Protein AF-A0AAQ4FCT5-F1 (afdb_monomer_lite)

Radius of gyration: 25.61 Å; chains: 1; bounding box: 59×47×57 Å

InterPro domains:
  IPR015421 Pyridoxal phosphate-dependent transferase, major domain [G3DSA:3.40.640.10] (103-182)
  IPR015422 Pyridoxal phosphate-dependent transferase, small domain [G3DSA:3.90.1150.10] (68-102)
  IPR015424 Pyridoxal phosphate-dependent transferase [SSF53383] (59-170)
  IPR050477 Group II Amino Acid Decarboxylases [PTHR42735] (32-181)

Foldseek 3Di:
DDDPPPDDDDPDPVVNVVVVVVCPPPVNVVVVVVVVVVVVVVVVCVVCVLCVPPDDDPDDDPDDDDPVRVVVVVVVVCVSDVDPVQVVPDDPPDDDHPDPVVVVVVVVVCVVCVPPDVVPCVVPVVVVVVQQVVQVVVCVVVPVPDPDGDGDDPDDVVVVVVVVVVVVVCCCPVVVDPDDDD

Structure (mmCIF, N/CA/C/O backbone):
data_AF-A0AAQ4FCT5-F1
#
_entry.id   AF-A0AAQ4FCT5-F1
#
loop_
_atom_site.group_PDB
_atom_site.id
_atom_site.type_symbol
_atom_site.label_atom_id
_atom_site.label_alt_id
_atom_site.label_comp_id
_atom_site.label_asym_id
_atom_site.label_entity_id
_atom_site.label_seq_id
_atom_site.pdbx_PDB_ins_code
_atom_site.Cartn_x
_atom_site.Cartn_y
_atom_site.Cartn_z
_atom_site.occupancy
_atom_site.B_iso_or_equiv
_atom_site.auth_seq_id
_atom_site.auth_comp_id
_atom_site.auth_asym_id
_atom_site.auth_atom_id
_atom_site.pdbx_PDB_model_num
ATOM 1 N N . MET A 1 1 ? -33.346 -29.893 12.490 1.00 34.34 1 MET A N 1
ATOM 2 C CA . MET A 1 1 ? -33.607 -28.613 13.185 1.00 34.34 1 MET A CA 1
ATOM 3 C C . MET A 1 1 ? -32.829 -27.511 12.478 1.00 34.34 1 MET A C 1
ATOM 5 O O . MET A 1 1 ? -31.690 -27.256 12.829 1.00 34.34 1 MET A O 1
ATOM 9 N N . GLY A 1 2 ? -33.404 -26.910 11.439 1.00 33.41 2 GLY A N 1
ATOM 10 C CA . GLY A 1 2 ? -32.837 -25.742 10.765 1.00 33.41 2 GLY A CA 1
ATOM 11 C C . GLY A 1 2 ? -33.925 -24.684 10.708 1.00 33.41 2 GLY A C 1
ATOM 12 O O . GLY A 1 2 ? -34.908 -24.865 9.995 1.00 33.41 2 GLY A O 1
ATOM 13 N N . ARG A 1 3 ? -33.821 -23.641 11.534 1.00 29.06 3 ARG A N 1
ATOM 14 C CA . ARG A 1 3 ? -34.735 -22.499 11.461 1.00 29.06 3 ARG A CA 1
ATOM 15 C C . ARG A 1 3 ? -34.271 -21.620 10.309 1.00 29.06 3 ARG A C 1
ATOM 17 O O . ARG A 1 3 ? -33.320 -20.862 10.459 1.00 29.06 3 ARG A O 1
ATOM 24 N N . THR A 1 4 ? -34.955 -21.716 9.176 1.00 32.38 4 THR A N 1
ATOM 25 C CA . THR A 1 4 ? -34.932 -20.667 8.157 1.00 32.38 4 THR A CA 1
ATOM 26 C C . THR A 1 4 ? -35.616 -19.450 8.769 1.00 32.38 4 THR A C 1
ATOM 28 O O . THR A 1 4 ? -36.842 -19.380 8.835 1.00 32.38 4 THR A O 1
ATOM 31 N N . ILE A 1 5 ? -34.825 -18.526 9.314 1.00 37.09 5 ILE A N 1
ATOM 32 C CA . ILE A 1 5 ? -35.329 -17.241 9.789 1.00 37.09 5 ILE A CA 1
ATOM 33 C C . ILE A 1 5 ? -35.595 -16.391 8.547 1.00 37.09 5 ILE A C 1
ATOM 35 O O . ILE A 1 5 ? -34.708 -15.734 8.012 1.00 37.09 5 ILE A O 1
ATOM 39 N N . VAL A 1 6 ? -36.834 -16.442 8.066 1.00 42.91 6 VAL A N 1
ATOM 40 C CA . VAL A 1 6 ? -37.366 -15.468 7.114 1.00 42.91 6 VAL A CA 1
ATOM 41 C C . VAL A 1 6 ? -37.703 -14.216 7.926 1.00 42.91 6 VAL A C 1
ATOM 43 O O . VAL A 1 6 ? -38.805 -14.094 8.455 1.00 42.91 6 VAL A O 1
ATOM 46 N N . CYS A 1 7 ? -36.738 -13.312 8.110 1.00 35.94 7 CYS A N 1
ATOM 47 C CA . CYS A 1 7 ? -37.000 -12.031 8.767 1.00 35.94 7 CYS A CA 1
ATOM 48 C C . CYS A 1 7 ? -37.468 -10.995 7.742 1.00 35.94 7 CYS A C 1
ATOM 50 O O . CYS A 1 7 ? -36.679 -10.399 7.011 1.00 35.94 7 CYS A O 1
ATOM 52 N N . ALA A 1 8 ? -38.780 -10.771 7.739 1.00 40.69 8 ALA A N 1
ATOM 53 C CA . ALA A 1 8 ? -39.394 -9.528 7.303 1.00 40.69 8 ALA A CA 1
ATOM 54 C C . ALA A 1 8 ? -38.851 -8.375 8.165 1.00 40.69 8 ALA A C 1
ATOM 56 O O . ALA A 1 8 ? -39.017 -8.384 9.382 1.00 40.69 8 ALA A O 1
ATOM 57 N N . GLY A 1 9 ? -38.179 -7.399 7.554 1.00 39.56 9 GLY A N 1
ATOM 58 C CA . GLY A 1 9 ? -37.631 -6.270 8.313 1.00 39.56 9 GLY A CA 1
ATOM 59 C C . GLY A 1 9 ? -36.900 -5.190 7.521 1.00 39.56 9 GLY A C 1
ATOM 60 O O . GLY A 1 9 ? -36.347 -4.283 8.131 1.00 39.56 9 GLY A O 1
ATOM 61 N N . PHE A 1 10 ? -36.897 -5.230 6.187 1.00 46.44 10 PHE A N 1
ATOM 62 C CA . PHE A 1 10 ? -36.421 -4.092 5.405 1.00 46.44 10 PHE A CA 1
ATOM 63 C C . PHE A 1 10 ? -37.579 -3.104 5.253 1.00 46.44 10 PHE A C 1
ATOM 65 O O . PHE A 1 10 ? -38.468 -3.326 4.436 1.00 46.44 10 PHE A O 1
ATOM 72 N N . VAL A 1 11 ? -37.600 -2.032 6.046 1.00 48.41 11 VAL A N 1
ATOM 73 C CA . VAL A 1 11 ? -38.359 -0.830 5.682 1.00 48.41 11 VAL A CA 1
ATOM 74 C C . VAL A 1 11 ? -37.418 -0.023 4.791 1.00 48.41 11 VAL A C 1
ATOM 76 O O . VAL A 1 11 ? -36.499 0.613 5.313 1.00 48.41 11 VAL A O 1
ATOM 79 N N . PRO A 1 12 ? -37.569 -0.048 3.450 1.00 47.97 12 PRO A N 1
ATOM 80 C CA . PRO A 1 12 ? -36.795 0.849 2.618 1.00 47.97 12 PRO A CA 1
ATOM 81 C C . PRO A 1 12 ? -37.188 2.251 3.057 1.00 47.97 12 PRO A C 1
ATOM 83 O O . PRO A 1 12 ? -38.376 2.575 3.091 1.00 47.97 12 PRO A O 1
ATOM 86 N N . ASN A 1 13 ? -36.206 3.089 3.379 1.00 53.09 13 ASN A N 1
ATOM 87 C CA . ASN A 1 13 ? -36.398 4.531 3.454 1.00 53.09 13 ASN A CA 1
ATOM 88 C C . ASN A 1 13 ? -37.339 4.934 2.300 1.00 53.09 13 ASN A C 1
ATOM 90 O O . ASN A 1 13 ? -37.026 4.631 1.149 1.00 53.09 13 ASN A O 1
ATOM 94 N N . VAL A 1 14 ? -38.524 5.492 2.584 1.00 57.84 14 VAL A N 1
ATOM 95 C CA . VAL A 1 14 ? -39.631 5.608 1.604 1.00 57.84 14 VAL A CA 1
ATOM 96 C C . VAL A 1 14 ? -39.163 6.291 0.312 1.00 57.84 14 VAL A C 1
ATOM 98 O O . VAL A 1 14 ? -39.563 5.919 -0.788 1.00 57.84 14 VAL A O 1
ATOM 101 N N . ARG A 1 15 ? -38.202 7.217 0.438 1.00 55.12 15 ARG A N 1
ATOM 102 C CA . ARG A 1 15 ? -37.507 7.865 -0.682 1.00 55.12 15 ARG A CA 1
ATOM 103 C C . ARG A 1 15 ? -36.658 6.901 -1.524 1.00 55.12 15 ARG A C 1
ATOM 105 O O . ARG A 1 15 ? -36.696 6.991 -2.744 1.00 55.12 15 ARG A O 1
ATOM 112 N N . ARG A 1 16 ? -35.921 5.966 -0.910 1.00 56.53 16 ARG A N 1
ATOM 113 C CA . ARG A 1 16 ? -35.164 4.902 -1.606 1.00 56.53 16 ARG A CA 1
ATOM 114 C C . ARG A 1 16 ? -36.095 3.892 -2.274 1.00 56.53 16 ARG A C 1
ATOM 116 O O . ARG A 1 16 ? -35.820 3.504 -3.403 1.00 56.53 16 ARG A O 1
ATOM 123 N N . GLY A 1 17 ? -37.189 3.504 -1.615 1.00 63.16 17 GLY A N 1
ATOM 124 C CA . GLY A 1 17 ? -38.206 2.623 -2.202 1.00 63.16 17 GLY A CA 1
ATOM 125 C C . GLY A 1 17 ? -38.845 3.252 -3.440 1.00 63.16 17 GLY A C 1
ATOM 126 O O . GLY A 1 17 ? -38.859 2.643 -4.502 1.00 63.16 17 GLY A O 1
ATOM 127 N N . PHE A 1 18 ? -39.260 4.516 -3.335 1.00 73.00 18 PHE A N 1
ATOM 128 C CA . PHE A 1 18 ? -39.811 5.276 -4.455 1.00 73.00 18 PHE A CA 1
ATOM 129 C C . PHE A 1 18 ? -38.813 5.439 -5.612 1.00 73.00 18 PHE A C 1
ATOM 131 O O . PHE A 1 18 ? -39.152 5.146 -6.754 1.00 73.00 18 PHE A O 1
ATOM 138 N N . LEU A 1 19 ? -37.569 5.846 -5.334 1.00 70.56 19 LEU A N 1
ATOM 139 C CA . LEU A 1 19 ? -36.529 5.996 -6.362 1.00 70.56 19 LEU A CA 1
ATOM 140 C C . LEU A 1 19 ? -36.143 4.659 -7.012 1.00 70.56 19 LEU A C 1
ATOM 142 O O . LEU A 1 19 ? -35.860 4.628 -8.207 1.00 70.56 19 LEU A O 1
ATOM 146 N N . SER A 1 20 ? -36.140 3.565 -6.246 1.00 69.56 20 SER A N 1
ATOM 147 C CA . SER A 1 20 ? -35.914 2.205 -6.749 1.00 69.56 20 SER A CA 1
ATOM 148 C C . SER A 1 20 ? -37.022 1.783 -7.715 1.00 69.56 20 SER A C 1
ATOM 150 O O . SER A 1 20 ? -36.735 1.384 -8.842 1.00 69.56 20 SER A O 1
ATOM 152 N N . THR A 1 21 ? -38.286 1.968 -7.325 1.00 72.88 21 THR A N 1
ATOM 153 C CA . THR A 1 21 ? -39.449 1.661 -8.170 1.00 72.88 21 THR A CA 1
ATOM 154 C C . THR A 1 21 ? -39.519 2.562 -9.405 1.00 72.88 21 THR A C 1
ATOM 156 O O . THR A 1 21 ? -39.873 2.111 -10.487 1.00 72.88 21 THR A O 1
ATOM 159 N N . LEU A 1 22 ? -39.132 3.834 -9.287 1.00 77.44 22 LEU A N 1
ATOM 160 C CA . LEU A 1 22 ? -39.063 4.750 -10.427 1.00 77.44 22 LEU A CA 1
ATOM 161 C C . LEU A 1 22 ? -37.968 4.328 -11.421 1.00 77.44 22 LEU A C 1
ATOM 163 O O . LEU A 1 22 ? -38.177 4.381 -12.629 1.00 77.44 22 LEU A O 1
ATOM 167 N N . ARG A 1 23 ? -36.810 3.880 -10.920 1.00 72.38 23 ARG A N 1
ATOM 168 C CA . ARG A 1 23 ? -35.702 3.362 -11.740 1.00 72.38 23 ARG A CA 1
ATOM 169 C C . ARG A 1 23 ? -35.979 1.986 -12.342 1.00 72.38 23 ARG A C 1
ATOM 171 O O . ARG A 1 23 ? -35.316 1.630 -13.309 1.00 72.38 23 ARG A O 1
ATOM 178 N N . SER A 1 24 ? -36.919 1.217 -11.794 1.00 74.94 24 SER A N 1
ATOM 179 C CA . SER A 1 24 ? -37.311 -0.084 -12.343 1.00 74.94 24 SER A CA 1
ATOM 180 C C . SER A 1 24 ? -38.356 0.015 -13.458 1.00 74.94 24 SER A C 1
ATOM 182 O O . SER A 1 24 ? -38.578 -0.974 -14.159 1.00 74.94 24 SER A O 1
ATOM 184 N N . LEU A 1 25 ? -38.955 1.197 -13.674 1.00 89.00 25 LEU A N 1
ATOM 185 C CA . LEU A 1 25 ? -39.812 1.452 -14.831 1.00 89.00 25 LEU A CA 1
ATOM 186 C C . LEU A 1 25 ? -39.013 1.237 -16.126 1.00 89.00 25 LEU A C 1
ATOM 188 O O . LEU A 1 25 ? -37.920 1.794 -16.238 1.00 89.00 25 LEU A O 1
ATOM 192 N N . PRO A 1 26 ? -39.546 0.501 -17.122 1.00 85.12 26 PRO A N 1
ATOM 193 C CA . PRO A 1 26 ? -38.798 0.117 -18.321 1.00 85.12 26 PRO A CA 1
ATOM 194 C C . PRO A 1 26 ? -38.118 1.301 -19.015 1.00 85.12 26 PRO A C 1
ATOM 196 O O . PRO A 1 26 ? -36.925 1.256 -19.268 1.00 85.12 26 PRO A O 1
ATOM 199 N N . ILE A 1 27 ? -38.839 2.410 -19.193 1.00 88.38 27 ILE A N 1
ATOM 200 C CA . ILE A 1 27 ? -38.333 3.616 -19.867 1.00 88.38 27 ILE A CA 1
ATOM 201 C C . ILE A 1 27 ? -37.157 4.246 -19.103 1.00 88.38 27 ILE A C 1
ATOM 203 O O . ILE A 1 27 ? -36.145 4.610 -19.697 1.00 88.38 27 ILE A O 1
ATOM 207 N N . VAL A 1 28 ? -37.273 4.371 -17.777 1.00 83.50 28 VAL A N 1
ATOM 208 C CA . VAL A 1 28 ? -36.228 4.980 -16.938 1.00 83.50 28 VAL A CA 1
ATOM 209 C C . VAL A 1 28 ? -35.022 4.052 -16.838 1.00 83.50 28 VAL A C 1
ATOM 211 O O . VAL A 1 28 ? -33.886 4.509 -16.928 1.00 83.50 28 VAL A O 1
ATOM 214 N N . ARG A 1 29 ? -35.261 2.747 -16.684 1.00 83.06 29 ARG A N 1
ATOM 215 C CA . ARG A 1 29 ? -34.221 1.720 -16.655 1.00 83.06 29 ARG A CA 1
ATOM 216 C C . ARG A 1 29 ? -33.424 1.706 -17.953 1.00 83.06 29 ARG A C 1
ATOM 218 O O . ARG A 1 29 ? -32.199 1.683 -17.897 1.00 83.06 29 ARG A O 1
ATOM 225 N N . ASP A 1 30 ? -34.110 1.718 -19.091 1.00 88.19 30 ASP A N 1
ATOM 226 C CA . ASP A 1 30 ? -33.480 1.624 -20.404 1.00 88.19 30 ASP A CA 1
ATOM 227 C C . ASP A 1 30 ? -32.676 2.904 -20.704 1.00 88.19 30 ASP A C 1
ATOM 229 O O . ASP A 1 30 ? -31.534 2.804 -21.141 1.00 88.19 30 ASP A O 1
ATOM 233 N N . TYR A 1 31 ? -33.175 4.087 -20.315 1.00 88.38 31 TYR A N 1
ATOM 234 C CA . TYR A 1 31 ? -32.417 5.347 -20.383 1.00 88.38 31 TYR A CA 1
ATOM 235 C C . TYR A 1 31 ? -31.174 5.359 -19.475 1.00 88.38 31 TYR A C 1
ATOM 237 O O . TYR A 1 31 ? -30.092 5.784 -19.882 1.00 88.38 31 TYR A O 1
ATOM 245 N N . VAL A 1 32 ? -31.300 4.895 -18.225 1.00 85.75 32 VAL A N 1
ATOM 246 C CA . VAL A 1 32 ? -30.160 4.802 -17.295 1.00 85.75 32 VAL A CA 1
ATOM 247 C C . VAL A 1 32 ? -29.123 3.807 -17.812 1.00 85.75 32 VAL A C 1
ATOM 249 O O . VAL A 1 32 ? -27.929 4.093 -17.739 1.00 85.75 32 VAL A O 1
ATOM 252 N N . ARG A 1 33 ? -29.566 2.666 -18.351 1.00 86.88 33 ARG A N 1
ATOM 253 C CA . ARG A 1 33 ? -28.689 1.666 -18.960 1.00 86.88 33 ARG A CA 1
ATOM 254 C C . ARG A 1 33 ? -27.955 2.250 -20.165 1.00 86.88 33 ARG A C 1
ATOM 256 O O . ARG A 1 33 ? -26.739 2.179 -20.184 1.00 86.88 33 ARG A O 1
ATOM 263 N N . GLU A 1 34 ? -28.648 2.937 -21.071 1.00 92.31 34 GLU A N 1
ATOM 264 C CA . GLU A 1 34 ? -28.025 3.611 -22.218 1.00 92.31 34 GLU A CA 1
ATOM 265 C C . GLU A 1 34 ? -26.942 4.615 -21.780 1.00 92.31 34 GLU A C 1
ATOM 267 O O . GLU A 1 34 ? -25.854 4.669 -22.354 1.00 92.31 34 GLU A O 1
ATOM 272 N N . LYS A 1 35 ? -27.192 5.410 -20.730 1.00 90.88 35 LYS A N 1
ATOM 273 C CA . LYS A 1 35 ? -26.171 6.320 -20.183 1.00 90.88 35 LYS A CA 1
ATOM 274 C C . LYS A 1 35 ? -24.995 5.575 -19.562 1.00 90.88 35 LYS A C 1
ATOM 276 O O . LYS A 1 35 ? -23.862 6.027 -19.713 1.00 90.88 35 LYS A O 1
ATOM 281 N N . MET A 1 36 ? -25.247 4.458 -18.886 1.00 90.44 36 MET A N 1
ATOM 282 C CA . MET A 1 36 ? -24.183 3.643 -18.305 1.00 90.44 36 MET A CA 1
ATOM 283 C C . MET A 1 36 ? -23.337 2.953 -19.367 1.00 90.44 36 MET A C 1
ATOM 285 O O . MET A 1 36 ? -22.118 2.957 -19.238 1.00 90.44 36 MET A O 1
ATOM 289 N N . ASP A 1 37 ? -23.961 2.458 -20.431 1.00 93.31 37 ASP A N 1
ATOM 290 C CA . ASP A 1 37 ? -23.279 1.835 -21.562 1.00 93.31 37 ASP A CA 1
ATOM 291 C C . ASP A 1 37 ? -22.407 2.861 -22.297 1.00 93.31 37 ASP A C 1
ATOM 293 O O . ASP A 1 37 ? -21.249 2.587 -22.592 1.00 93.31 37 ASP A O 1
ATOM 297 N N . ASN A 1 38 ? -22.904 4.086 -22.509 1.00 92.94 38 ASN A N 1
ATOM 298 C CA . ASN A 1 38 ? -22.102 5.166 -23.095 1.00 92.94 38 ASN A CA 1
ATOM 299 C C . ASN A 1 38 ? -20.885 5.528 -22.228 1.00 92.94 38 ASN A C 1
ATOM 301 O O . ASN A 1 38 ? -19.784 5.668 -22.750 1.00 92.94 38 ASN A O 1
ATOM 305 N N . ILE A 1 39 ? -21.057 5.635 -20.906 1.00 91.50 39 ILE A N 1
ATOM 306 C CA . ILE A 1 39 ? -19.937 5.893 -19.986 1.00 91.50 39 ILE A CA 1
ATOM 307 C C . ILE A 1 39 ? -18.945 4.729 -20.008 1.00 91.50 39 ILE A C 1
ATOM 309 O O . ILE A 1 39 ? -17.739 4.960 -20.026 1.00 91.50 39 ILE A O 1
ATOM 313 N N . ALA A 1 40 ? -19.432 3.487 -20.022 1.00 90.06 40 ALA A N 1
ATOM 314 C CA . ALA A 1 40 ? -18.580 2.310 -20.114 1.00 90.06 40 ALA A CA 1
ATOM 315 C C . ALA A 1 40 ? -17.754 2.327 -21.408 1.00 90.06 40 ALA A C 1
ATOM 317 O O . ALA A 1 40 ? -16.546 2.123 -21.344 1.00 90.06 40 ALA A O 1
ATOM 318 N N . LEU A 1 41 ? -18.371 2.664 -22.545 1.00 91.56 41 LEU A N 1
ATOM 319 C CA . LEU A 1 41 ? -17.690 2.815 -23.833 1.00 91.56 41 LEU A CA 1
ATOM 320 C C . LEU A 1 41 ? -16.661 3.950 -23.825 1.00 91.56 41 LEU A C 1
ATOM 322 O O . LEU A 1 41 ? -15.579 3.798 -24.389 1.00 91.56 41 LEU A O 1
ATOM 326 N N . ASP A 1 42 ? -16.971 5.086 -23.203 1.00 90.06 42 ASP A N 1
ATOM 327 C CA . ASP A 1 42 ? -16.038 6.212 -23.104 1.00 90.06 42 ASP A CA 1
ATOM 328 C C . ASP A 1 42 ? -14.835 5.871 -22.216 1.00 90.06 42 ASP A C 1
ATOM 330 O O . ASP A 1 42 ? -13.696 6.180 -22.575 1.00 90.06 42 ASP A O 1
ATOM 334 N N . VAL A 1 43 ? -15.065 5.185 -21.092 1.00 88.56 43 VAL A N 1
ATOM 335 C CA . VAL A 1 43 ? -14.000 4.665 -20.223 1.00 88.56 43 VAL A CA 1
ATOM 336 C C . VAL A 1 43 ? -13.160 3.639 -20.976 1.00 88.56 43 VAL A C 1
ATOM 338 O O . VAL A 1 43 ? -11.938 3.757 -20.998 1.00 88.56 43 VAL A O 1
ATOM 341 N N . GLU A 1 44 ? -13.797 2.679 -21.644 1.00 87.25 44 GLU A N 1
ATOM 342 C CA . GLU A 1 44 ? -13.120 1.660 -22.444 1.00 87.25 44 GLU A CA 1
ATOM 343 C C . GLU A 1 44 ? -12.250 2.299 -23.530 1.00 87.25 44 GLU A C 1
ATOM 345 O O . GLU A 1 44 ? -11.065 1.995 -23.626 1.00 87.25 44 GLU A O 1
ATOM 350 N N . ARG A 1 45 ? -12.789 3.244 -24.308 1.00 86.69 45 ARG A N 1
ATOM 351 C CA . ARG A 1 45 ? -12.022 3.977 -25.328 1.00 86.69 45 ARG A CA 1
ATOM 352 C C . ARG A 1 45 ? -10.866 4.761 -24.723 1.00 86.69 45 ARG A C 1
ATOM 354 O O . ARG A 1 45 ? -9.782 4.780 -25.302 1.00 86.69 45 ARG A O 1
ATOM 361 N N . SER A 1 46 ? -11.093 5.424 -23.590 1.00 85.12 46 SER A N 1
ATOM 362 C CA . SER A 1 46 ? -10.068 6.208 -22.900 1.00 85.12 46 SER A CA 1
ATOM 363 C C . SER A 1 46 ? -8.904 5.328 -22.443 1.00 85.12 46 SER A C 1
ATOM 365 O O . SER A 1 46 ? -7.751 5.681 -22.684 1.00 85.12 46 SER A O 1
ATOM 367 N N . LEU A 1 47 ? -9.204 4.163 -21.864 1.00 84.00 47 LEU A N 1
ATOM 368 C CA . LEU A 1 47 ? -8.206 3.196 -21.409 1.00 84.00 47 LEU A CA 1
ATOM 369 C C . LEU A 1 47 ? -7.499 2.521 -22.591 1.00 84.00 47 LEU A C 1
ATOM 371 O O . LEU A 1 47 ? -6.272 2.497 -22.638 1.00 84.00 47 LEU A O 1
ATOM 375 N N . ASN A 1 48 ? -8.255 2.048 -23.586 1.00 84.56 48 ASN A N 1
ATOM 376 C CA . ASN A 1 48 ? -7.722 1.324 -24.744 1.00 84.56 48 ASN A CA 1
ATOM 377 C C . ASN A 1 48 ? -6.856 2.197 -25.654 1.00 84.56 48 ASN A C 1
ATOM 379 O O . ASN A 1 48 ? -6.002 1.673 -26.365 1.00 84.56 48 ASN A O 1
ATOM 383 N N . LYS A 1 49 ? -7.014 3.527 -25.615 1.00 83.06 49 LYS A N 1
ATOM 384 C CA . LYS A 1 49 ? -6.175 4.453 -26.386 1.00 83.06 49 LYS A CA 1
ATOM 385 C C . LYS A 1 49 ? -4.681 4.268 -26.101 1.00 83.06 49 LYS A C 1
ATOM 387 O O . LYS A 1 49 ? -3.881 4.390 -27.022 1.00 83.06 49 LYS A O 1
ATOM 392 N N . CYS A 1 50 ? -4.309 3.963 -24.8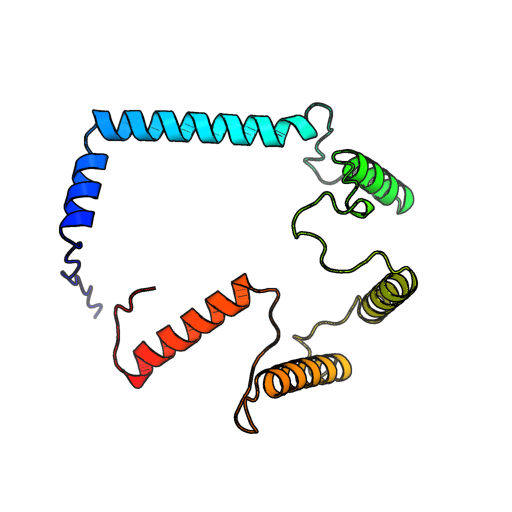59 1.00 81.31 50 CYS A N 1
ATOM 393 C CA . CYS A 1 50 ? -2.913 3.745 -24.470 1.00 81.31 50 CYS A CA 1
ATOM 394 C C . CYS A 1 50 ? -2.365 2.381 -24.921 1.00 81.31 50 CYS A C 1
ATOM 396 O O . CYS A 1 50 ? -1.160 2.164 -24.855 1.00 81.31 50 CYS A O 1
ATOM 398 N N . TYR A 1 51 ? -3.238 1.479 -25.379 1.00 84.69 51 TYR A N 1
ATOM 399 C CA . TYR A 1 51 ? -2.904 0.098 -25.726 1.00 84.69 51 TYR A CA 1
ATOM 400 C C . TYR A 1 51 ? -3.143 -0.249 -27.201 1.00 84.69 51 TYR A C 1
ATOM 402 O O . TYR A 1 51 ? -3.020 -1.413 -27.573 1.00 84.69 51 TYR A O 1
ATOM 410 N N . ALA A 1 52 ? -3.501 0.729 -28.040 1.00 77.69 52 ALA A N 1
ATOM 411 C CA . ALA A 1 52 ? -3.941 0.491 -29.417 1.00 77.69 52 ALA A CA 1
ATOM 412 C C . ALA A 1 52 ? -2.918 -0.289 -30.268 1.00 77.69 52 ALA A C 1
ATOM 414 O O . ALA A 1 52 ? -3.317 -1.106 -31.092 1.00 77.69 52 ALA A O 1
ATOM 415 N N . ASP A 1 53 ? -1.622 -0.087 -30.010 1.00 79.62 53 ASP A N 1
ATOM 416 C CA . ASP A 1 53 ? -0.513 -0.744 -30.713 1.00 79.62 53 ASP A CA 1
ATOM 417 C C . ASP A 1 53 ? 0.249 -1.747 -29.821 1.00 79.62 53 ASP A C 1
ATOM 419 O O . ASP A 1 53 ? 1.374 -2.148 -30.128 1.00 79.62 53 ASP A O 1
ATOM 423 N N . CYS A 1 54 ? -0.346 -2.164 -28.696 1.00 85.50 54 CYS A N 1
ATOM 424 C CA . CYS A 1 54 ? 0.295 -3.069 -27.745 1.00 85.50 54 CYS A CA 1
ATOM 425 C C . CYS A 1 54 ? 0.060 -4.536 -28.085 1.00 85.50 54 CYS A C 1
ATOM 427 O O . CYS A 1 54 ? -1.064 -4.988 -28.309 1.00 85.50 54 CYS A O 1
ATOM 429 N N . ARG A 1 55 ? 1.132 -5.326 -28.008 1.00 86.94 55 ARG A N 1
ATOM 430 C CA . ARG A 1 55 ? 1.025 -6.781 -28.000 1.00 86.94 55 ARG A CA 1
ATOM 431 C C . ARG A 1 55 ? 0.676 -7.253 -26.592 1.00 86.94 55 ARG A C 1
ATOM 433 O O . ARG A 1 55 ? 1.476 -7.111 -25.677 1.00 86.94 55 ARG A O 1
ATOM 440 N N . PHE A 1 56 ? -0.472 -7.902 -26.441 1.00 90.75 56 PHE A N 1
ATOM 441 C CA . PHE A 1 56 ? -0.814 -8.592 -25.201 1.00 90.75 56 PHE A CA 1
ATOM 442 C C . PHE A 1 56 ? -0.234 -10.009 -25.187 1.00 90.75 56 PHE A C 1
ATOM 444 O O . PHE A 1 56 ? -0.399 -10.779 -26.136 1.00 90.75 56 PHE A O 1
ATOM 451 N N . ILE A 1 57 ? 0.442 -10.358 -24.096 1.00 91.56 57 ILE A N 1
ATOM 452 C CA . ILE A 1 57 ? 0.924 -11.715 -23.832 1.00 91.56 57 ILE A CA 1
ATOM 453 C C . ILE A 1 57 ? -0.171 -12.431 -23.044 1.00 91.56 57 ILE A C 1
ATOM 455 O O . ILE A 1 57 ? -0.354 -12.185 -21.856 1.00 91.56 57 ILE A O 1
ATOM 459 N N . LEU A 1 58 ? -0.942 -13.266 -23.739 1.00 94.62 58 LEU A N 1
ATOM 460 C CA . LEU A 1 58 ? -2.122 -13.940 -23.181 1.00 94.62 58 LEU A CA 1
ATOM 461 C C . LEU A 1 58 ? -1.811 -15.331 -22.615 1.00 94.62 58 LEU A C 1
ATOM 463 O O . LEU A 1 58 ? -2.615 -15.897 -21.880 1.00 94.62 58 LEU A O 1
ATOM 467 N N . GLU A 1 59 ? -0.641 -15.869 -22.948 1.00 95.31 59 GLU A N 1
ATOM 468 C CA . GLU A 1 59 ? -0.178 -17.186 -22.530 1.00 95.31 59 GLU A CA 1
ATOM 469 C C . GLU A 1 59 ? 1.245 -17.088 -21.985 1.00 95.31 59 GLU A C 1
ATOM 471 O O . GLU A 1 59 ? 2.020 -16.207 -22.369 1.00 95.31 59 GLU A O 1
ATOM 476 N N . LEU A 1 60 ? 1.600 -18.011 -21.090 1.00 94.31 60 LEU A N 1
ATOM 477 C CA . LEU A 1 60 ? 2.967 -18.111 -20.598 1.00 94.31 60 LEU A CA 1
ATOM 478 C C . LEU A 1 60 ? 3.906 -18.442 -21.776 1.00 94.31 60 LEU A C 1
ATOM 480 O O . LEU A 1 60 ? 3.630 -19.398 -22.501 1.00 94.31 60 LEU A O 1
ATOM 484 N N . PRO A 1 61 ? 5.019 -17.710 -21.972 1.00 93.25 61 PRO A N 1
ATOM 485 C CA . PRO A 1 61 ? 5.941 -17.997 -23.064 1.00 93.25 61 PRO A CA 1
ATOM 486 C C . PRO A 1 61 ? 6.467 -19.438 -23.013 1.00 93.25 61 PRO A C 1
ATOM 488 O O . PRO A 1 61 ? 6.972 -19.881 -21.983 1.00 93.25 61 PRO A O 1
ATOM 491 N N . GLU A 1 62 ? 6.420 -20.149 -24.144 1.00 94.06 62 GLU A N 1
ATOM 492 C CA . GLU A 1 62 ? 6.900 -21.541 -24.244 1.00 94.06 62 GLU A CA 1
ATOM 493 C C . GLU A 1 62 ? 8.379 -21.695 -23.858 1.00 94.06 62 GLU A C 1
ATOM 495 O O . GLU A 1 62 ? 8.814 -22.733 -23.358 1.00 94.06 62 GLU A O 1
ATOM 500 N N . LYS A 1 63 ? 9.173 -20.648 -24.102 1.00 94.88 63 LYS A N 1
ATOM 501 C CA . LYS A 1 63 ? 10.588 -20.578 -23.738 1.00 94.88 63 LYS A CA 1
ATOM 502 C C . LYS A 1 63 ? 10.772 -19.570 -22.618 1.00 94.88 63 LYS A C 1
ATOM 504 O O . LYS A 1 63 ? 10.266 -18.453 -22.700 1.00 94.88 63 LYS A O 1
ATOM 509 N N . ARG A 1 64 ? 11.580 -19.942 -21.619 1.00 95.56 64 ARG A N 1
ATOM 510 C CA . ARG A 1 64 ? 12.004 -19.022 -20.558 1.00 95.56 64 ARG A CA 1
ATOM 511 C C . ARG A 1 64 ? 12.641 -17.773 -21.163 1.00 95.56 64 ARG A C 1
ATOM 513 O O . ARG A 1 64 ? 13.456 -17.871 -22.083 1.00 95.56 64 ARG A O 1
ATOM 520 N N . TRP A 1 65 ? 12.290 -16.621 -20.620 1.00 96.31 65 TRP A N 1
ATOM 521 C CA . TRP A 1 65 ? 12.952 -15.370 -20.952 1.00 96.31 65 TRP A CA 1
ATOM 522 C C . TRP A 1 65 ? 14.228 -15.213 -20.134 1.00 96.31 65 TRP A C 1
ATOM 524 O O . TRP A 1 65 ? 14.347 -15.758 -19.033 1.00 96.31 65 TRP A O 1
ATOM 534 N N . THR A 1 66 ? 15.195 -14.489 -20.690 1.00 97.56 66 THR A N 1
ATOM 535 C CA . THR A 1 66 ? 16.350 -14.035 -19.916 1.00 97.56 66 THR A CA 1
ATOM 536 C C . THR A 1 66 ? 15.955 -12.799 -19.098 1.00 97.56 66 THR A C 1
ATOM 538 O O . THR A 1 66 ? 14.976 -12.134 -19.449 1.00 97.56 66 THR A O 1
ATOM 541 N N . PRO A 1 67 ? 16.679 -12.469 -18.015 1.00 97.50 67 PRO A N 1
ATOM 542 C CA . PRO A 1 67 ? 16.433 -11.240 -17.262 1.00 97.50 67 PRO A CA 1
ATOM 543 C C . PRO A 1 67 ? 16.416 -9.988 -18.147 1.00 97.50 67 PRO A C 1
ATOM 545 O O . PRO A 1 67 ? 15.563 -9.128 -17.971 1.00 97.50 67 PRO A O 1
ATOM 548 N N . GLU A 1 68 ? 17.294 -9.920 -19.148 1.00 97.56 68 GLU A N 1
ATOM 549 C CA . GLU A 1 68 ? 17.390 -8.795 -20.084 1.00 97.56 68 GLU A CA 1
ATOM 550 C C . GLU A 1 68 ? 16.124 -8.666 -20.934 1.00 97.56 68 GLU A C 1
ATOM 552 O O . GLU A 1 68 ? 15.608 -7.567 -21.095 1.00 97.56 68 GLU A O 1
ATOM 557 N N . ALA A 1 69 ? 15.580 -9.787 -21.419 1.00 95.62 69 ALA A N 1
ATOM 558 C CA . ALA A 1 69 ? 14.334 -9.788 -22.182 1.00 95.62 69 ALA A CA 1
ATOM 559 C C . ALA A 1 69 ? 13.123 -9.365 -21.327 1.00 95.62 69 ALA A C 1
ATOM 561 O O . ALA A 1 69 ? 12.216 -8.709 -21.831 1.00 95.62 69 ALA A O 1
ATOM 562 N N . ILE A 1 70 ? 13.107 -9.717 -20.033 1.00 95.56 70 ILE A N 1
ATOM 563 C CA . ILE A 1 70 ? 12.060 -9.275 -19.094 1.00 95.56 70 ILE A CA 1
ATOM 564 C C . ILE A 1 70 ? 12.141 -7.762 -18.877 1.00 95.56 70 ILE A C 1
ATOM 566 O O . ILE A 1 70 ? 11.115 -7.088 -18.916 1.00 95.56 70 ILE A O 1
ATOM 570 N N . LEU A 1 71 ? 13.347 -7.234 -18.659 1.00 96.94 71 LEU A N 1
ATOM 571 C CA . LEU A 1 71 ? 13.560 -5.800 -18.467 1.00 96.94 71 LEU A CA 1
ATOM 572 C C . LEU A 1 71 ? 13.225 -5.005 -19.734 1.00 96.94 71 LEU A C 1
ATOM 574 O O . LEU A 1 71 ? 12.564 -3.981 -19.635 1.00 96.94 71 LEU A O 1
ATOM 578 N N . GLU A 1 72 ? 13.582 -5.505 -20.919 1.00 95.12 72 GLU A N 1
ATOM 579 C CA . GLU A 1 72 ? 13.215 -4.863 -22.186 1.00 95.12 72 GLU A CA 1
ATOM 580 C C . GLU A 1 72 ? 11.689 -4.791 -22.367 1.00 95.12 72 GLU A C 1
ATOM 582 O O . GLU A 1 72 ? 11.154 -3.772 -22.802 1.00 95.12 72 GLU A O 1
ATOM 587 N N . GLU A 1 73 ? 10.962 -5.853 -22.013 1.00 93.00 73 GLU A N 1
ATOM 588 C CA . GLU A 1 73 ? 9.498 -5.838 -22.065 1.00 93.00 73 GLU A CA 1
ATOM 589 C C . GLU A 1 73 ? 8.890 -4.898 -21.009 1.00 93.00 73 GLU A C 1
ATOM 591 O O . GLU A 1 73 ? 7.884 -4.238 -21.272 1.00 93.00 73 GLU A O 1
ATOM 596 N N . MET A 1 74 ? 9.504 -4.792 -19.828 1.00 92.56 74 MET A N 1
ATOM 597 C CA . MET A 1 74 ? 9.120 -3.808 -18.812 1.00 92.56 74 MET A CA 1
ATOM 598 C C . MET A 1 74 ? 9.311 -2.375 -19.333 1.00 92.56 74 MET A C 1
ATOM 600 O O . MET A 1 74 ? 8.367 -1.591 -19.275 1.00 92.56 74 MET A O 1
ATOM 604 N N . ASP A 1 75 ? 10.459 -2.067 -19.944 1.00 92.56 75 ASP A N 1
ATOM 605 C CA . ASP A 1 75 ? 10.751 -0.753 -20.535 1.00 92.56 75 ASP A CA 1
ATOM 606 C C . ASP A 1 75 ? 9.754 -0.386 -21.651 1.00 92.56 75 ASP A C 1
ATOM 608 O O . ASP A 1 75 ? 9.322 0.766 -21.763 1.00 92.56 75 ASP A O 1
ATOM 612 N N . ARG A 1 76 ? 9.336 -1.364 -22.470 1.00 90.75 76 ARG A N 1
ATOM 613 C CA . ARG A 1 76 ? 8.278 -1.165 -23.481 1.00 90.75 76 ARG A CA 1
ATOM 614 C C . ARG A 1 76 ? 6.943 -0.791 -22.840 1.00 90.75 76 ARG A C 1
ATOM 616 O O . ARG A 1 76 ? 6.276 0.117 -23.335 1.00 90.75 76 ARG A O 1
ATOM 623 N N . ASN A 1 77 ? 6.565 -1.462 -21.750 1.00 91.00 77 ASN A N 1
ATOM 624 C CA . ASN A 1 77 ? 5.323 -1.184 -21.025 1.00 91.00 77 ASN A CA 1
ATOM 625 C C . ASN A 1 77 ? 5.352 0.179 -20.320 1.00 91.00 77 ASN A C 1
ATOM 627 O O . ASN A 1 77 ? 4.377 0.928 -20.390 1.00 91.00 77 ASN A O 1
ATOM 631 N N . ASP A 1 78 ? 6.479 0.545 -19.713 1.00 89.25 78 ASP A N 1
ATOM 632 C CA . ASP A 1 78 ? 6.667 1.864 -19.098 1.00 89.25 78 ASP A CA 1
ATOM 633 C C . ASP A 1 78 ? 6.590 2.992 -20.145 1.00 89.25 78 ASP A C 1
ATOM 635 O O . ASP A 1 78 ? 6.118 4.100 -19.865 1.00 89.25 78 ASP A O 1
ATOM 639 N N . GLY A 1 79 ? 6.971 2.697 -21.393 1.00 87.62 79 GLY A N 1
ATOM 640 C CA . GLY A 1 79 ? 6.832 3.593 -22.539 1.00 87.62 79 GLY A CA 1
ATOM 641 C C . GLY A 1 79 ? 5.388 3.908 -22.957 1.00 87.62 79 GLY A C 1
ATOM 642 O O . GLY A 1 79 ? 5.177 4.902 -23.656 1.00 87.62 79 GLY A O 1
ATOM 643 N N . LEU A 1 80 ? 4.387 3.130 -22.522 1.00 86.94 80 LEU A N 1
ATOM 644 C CA . LEU A 1 80 ? 2.984 3.308 -22.935 1.00 86.94 80 LEU A CA 1
ATOM 645 C C . LEU A 1 80 ? 2.338 4.571 -22.366 1.00 86.94 80 LEU A C 1
ATOM 647 O O . LEU A 1 80 ? 1.430 5.143 -22.970 1.00 86.94 80 LEU A O 1
ATOM 651 N N . CYS A 1 81 ? 2.804 5.029 -21.206 1.00 78.00 81 CYS A N 1
ATOM 652 C CA . CYS A 1 81 ? 2.305 6.242 -20.578 1.00 78.00 81 CYS A CA 1
ATOM 653 C C . CYS A 1 81 ? 3.468 7.018 -19.949 1.00 78.00 81 CYS A C 1
ATOM 655 O O . CYS A 1 81 ? 3.731 6.886 -18.753 1.00 78.00 81 CYS A O 1
ATOM 657 N N . PRO A 1 82 ? 4.179 7.856 -20.727 1.00 79.38 82 PRO A N 1
ATOM 658 C CA . PRO A 1 82 ? 5.288 8.642 -20.205 1.00 79.38 82 PRO A CA 1
ATOM 659 C C . PRO A 1 82 ? 4.765 9.761 -19.294 1.00 79.38 82 PRO A C 1
ATOM 661 O O . PRO A 1 82 ? 4.516 10.894 -19.719 1.00 79.38 82 PRO A O 1
ATOM 664 N N . VAL A 1 83 ? 4.608 9.455 -18.007 1.00 83.19 83 VAL A N 1
ATOM 665 C CA . VAL A 1 83 ? 4.158 10.417 -16.999 1.00 83.19 83 VAL A CA 1
ATOM 666 C C . VAL A 1 83 ? 5.337 11.278 -16.545 1.00 83.19 83 VAL A C 1
ATOM 668 O O . VAL A 1 83 ? 6.240 10.832 -15.839 1.00 83.19 83 VAL A O 1
ATOM 671 N N . LYS A 1 84 ? 5.314 12.571 -16.889 1.00 84.56 84 LYS A N 1
ATOM 672 C CA . LYS A 1 84 ? 6.324 13.558 -16.453 1.00 84.56 84 LYS A CA 1
ATOM 673 C C . LYS A 1 84 ? 6.049 14.063 -15.030 1.00 84.56 84 LYS A C 1
ATOM 675 O O . LYS A 1 84 ? 6.012 15.272 -14.804 1.00 84.56 84 LYS A O 1
ATOM 680 N N . TRP A 1 85 ? 5.855 13.152 -14.074 1.00 86.25 85 TRP A N 1
ATOM 681 C CA . TRP A 1 85 ? 5.469 13.477 -12.692 1.00 86.25 85 TRP A CA 1
ATOM 682 C C . TRP A 1 85 ? 6.464 14.418 -12.001 1.00 86.25 85 TRP A C 1
ATOM 684 O O . TRP A 1 85 ? 6.048 15.313 -11.272 1.00 86.25 85 TRP A O 1
ATOM 694 N N . LYS A 1 86 ? 7.759 14.326 -12.341 1.00 84.44 86 LYS A N 1
ATOM 695 C CA . LYS A 1 86 ? 8.824 15.225 -11.853 1.00 84.44 86 LYS A CA 1
ATOM 696 C C . LYS A 1 86 ? 8.595 16.710 -12.171 1.00 84.44 86 LYS A C 1
ATOM 698 O O . LYS A 1 86 ? 9.251 17.563 -11.590 1.00 84.44 86 LYS A O 1
ATOM 703 N N . LYS A 1 87 ? 7.682 17.040 -13.092 1.00 86.31 87 LYS A N 1
ATOM 704 C CA . LYS A 1 87 ? 7.280 18.426 -13.390 1.00 86.31 87 LYS A CA 1
ATOM 705 C C . LYS A 1 87 ? 6.185 18.963 -12.458 1.00 86.31 87 LYS A C 1
ATOM 707 O O . LYS A 1 87 ? 5.745 20.087 -12.665 1.00 86.31 87 LYS A O 1
ATOM 712 N N . GLY A 1 88 ? 5.697 18.168 -11.502 1.00 84.94 88 GLY A N 1
ATOM 713 C CA . GLY A 1 88 ? 4.621 18.566 -10.585 1.00 84.94 88 GLY A CA 1
ATOM 714 C C . GLY A 1 88 ? 3.246 18.705 -11.250 1.00 84.94 88 GLY A C 1
ATOM 715 O O . GLY A 1 88 ? 2.366 19.370 -10.720 1.00 84.94 88 GLY A O 1
ATOM 716 N N . VAL A 1 89 ? 3.055 18.104 -12.430 1.00 88.25 89 VAL A N 1
ATOM 717 C CA . VAL A 1 89 ? 1.811 18.212 -13.223 1.00 88.25 89 VAL A CA 1
ATOM 718 C C . VAL A 1 89 ? 0.791 17.114 -12.912 1.00 88.25 89 VAL A C 1
ATOM 720 O O . VAL A 1 89 ? -0.277 17.072 -13.516 1.00 88.25 89 VAL A O 1
ATOM 723 N N . VAL A 1 90 ? 1.129 16.204 -12.000 1.00 88.50 90 VAL A N 1
ATOM 724 C CA . VAL A 1 90 ? 0.281 15.081 -11.597 1.00 88.50 90 VAL A CA 1
ATOM 725 C C . VAL A 1 90 ? -0.263 15.389 -10.210 1.00 88.50 90 VAL A C 1
ATOM 727 O O . VAL A 1 90 ? 0.504 15.591 -9.275 1.00 88.50 90 VAL A O 1
ATOM 730 N N . SER A 1 91 ? -1.587 15.473 -10.088 1.00 91.31 91 SER A N 1
ATOM 731 C CA . SER A 1 91 ? -2.239 15.718 -8.801 1.00 91.31 91 SER A CA 1
ATOM 732 C C . SER A 1 91 ? -2.198 14.455 -7.941 1.00 91.31 91 SER A C 1
ATOM 734 O O . SER A 1 91 ? -2.655 13.398 -8.377 1.00 91.31 91 SER A O 1
ATOM 736 N N . GLY A 1 92 ? -1.660 14.560 -6.722 1.00 88.88 92 GLY A N 1
ATOM 737 C CA . GLY A 1 92 ? -1.461 13.402 -5.850 1.00 88.88 92 GLY A CA 1
ATOM 738 C C . GLY A 1 92 ? -0.525 12.381 -6.501 1.00 88.88 92 GLY A C 1
ATOM 739 O O . GLY A 1 92 ? 0.506 12.764 -7.040 1.00 88.88 92 GLY A O 1
ATOM 740 N N . ALA A 1 93 ? -0.912 11.101 -6.476 1.00 90.50 93 ALA A N 1
ATOM 741 C CA . ALA A 1 93 ? -0.221 9.934 -7.049 1.00 90.50 93 ALA A CA 1
ATOM 742 C C . ALA A 1 93 ? 1.203 9.654 -6.518 1.00 90.50 93 ALA A C 1
ATOM 744 O O . ALA A 1 93 ? 1.470 8.538 -6.083 1.00 90.50 93 ALA A O 1
ATOM 745 N N . ILE A 1 94 ? 2.097 10.643 -6.514 1.00 90.69 94 ILE A N 1
ATOM 746 C CA . ILE A 1 94 ? 3.465 10.580 -5.997 1.00 90.69 94 ILE A CA 1
ATOM 747 C C . ILE A 1 94 ? 3.617 11.666 -4.927 1.00 90.69 94 ILE A C 1
ATOM 749 O O . ILE A 1 94 ? 3.441 12.849 -5.204 1.00 90.69 94 ILE A O 1
ATOM 753 N N . TYR A 1 95 ? 3.916 11.257 -3.692 1.00 90.19 95 TYR A N 1
ATOM 754 C CA . TYR A 1 95 ? 3.891 12.139 -2.515 1.00 90.19 95 TYR A CA 1
ATOM 755 C C . TYR A 1 95 ? 5.267 12.658 -2.093 1.00 90.19 95 TYR A C 1
ATOM 757 O O . TYR A 1 95 ? 5.350 13.610 -1.322 1.00 90.19 95 TYR A O 1
ATOM 765 N N . THR A 1 96 ? 6.341 12.025 -2.559 1.00 83.50 96 THR A N 1
ATOM 766 C CA . THR A 1 96 ? 7.710 12.419 -2.229 1.00 83.50 96 THR A CA 1
ATOM 767 C C . THR A 1 96 ? 8.294 13.286 -3.332 1.00 83.50 96 THR A C 1
ATOM 769 O O . THR A 1 96 ? 8.038 13.069 -4.518 1.00 83.50 96 THR A O 1
ATOM 772 N N . GLU A 1 97 ? 9.125 14.248 -2.941 1.00 79.06 97 GLU A N 1
ATOM 773 C CA . GLU A 1 97 ? 9.971 14.969 -3.886 1.00 79.06 97 GLU A CA 1
ATOM 774 C C . GLU A 1 97 ? 10.953 14.009 -4.568 1.00 79.06 97 GLU A C 1
ATOM 776 O O . GLU A 1 97 ? 11.258 12.929 -4.054 1.00 79.06 97 GLU A O 1
ATOM 781 N N . HIS A 1 98 ? 11.463 14.409 -5.733 1.00 79.00 98 HIS A N 1
ATOM 782 C CA . HIS A 1 98 ? 12.501 13.652 -6.421 1.00 79.00 98 HIS A CA 1
ATOM 783 C C . HIS A 1 98 ? 13.861 13.871 -5.733 1.00 79.00 98 HIS A C 1
ATOM 785 O O . HIS A 1 98 ? 14.686 14.658 -6.195 1.00 79.00 98 HIS A O 1
ATOM 791 N N . ASP A 1 99 ? 14.069 13.185 -4.607 1.00 89.44 99 ASP A N 1
ATOM 792 C CA . ASP A 1 99 ? 15.335 13.129 -3.876 1.00 89.44 99 ASP A CA 1
ATOM 793 C C . ASP A 1 99 ? 16.024 11.782 -4.131 1.00 89.44 99 ASP A C 1
ATOM 795 O O . ASP A 1 99 ? 15.633 10.739 -3.601 1.00 89.44 99 ASP A O 1
ATOM 799 N N . SER A 1 100 ? 17.102 11.810 -4.918 1.00 90.88 100 SER A N 1
ATOM 800 C CA . SER A 1 100 ? 17.877 10.615 -5.264 1.00 90.88 100 SER A CA 1
ATOM 801 C C . SER A 1 100 ? 18.469 9.902 -4.046 1.00 90.88 100 SER A C 1
ATOM 803 O O . SER A 1 100 ? 18.649 8.685 -4.078 1.00 90.88 100 SER A O 1
ATOM 805 N N . ARG A 1 101 ? 18.775 10.625 -2.958 1.00 95.00 101 ARG A N 1
ATOM 806 C CA . ARG A 1 101 ? 19.289 10.012 -1.727 1.00 95.00 101 ARG A CA 1
ATOM 807 C C . ARG A 1 101 ? 18.189 9.226 -1.018 1.00 95.00 101 ARG A C 1
ATOM 809 O O . ARG A 1 101 ? 18.449 8.117 -0.547 1.00 95.00 101 ARG A O 1
ATOM 816 N N . LEU A 1 102 ? 16.983 9.788 -0.945 1.00 93.81 102 LEU A N 1
ATOM 817 C CA . LEU A 1 102 ? 15.818 9.116 -0.372 1.00 93.81 102 LEU A CA 1
ATOM 818 C C . LEU A 1 102 ? 15.435 7.881 -1.198 1.00 93.81 102 LEU A C 1
ATOM 820 O O . LEU A 1 102 ? 15.253 6.804 -0.633 1.00 93.81 102 LEU A O 1
ATOM 824 N N . GLU A 1 103 ? 15.384 8.012 -2.525 1.00 92.62 103 GLU A N 1
ATOM 825 C CA . GLU A 1 103 ? 15.098 6.907 -3.450 1.00 92.62 103 GLU A CA 1
ATOM 826 C C . GLU A 1 103 ? 16.106 5.759 -3.296 1.00 92.62 103 GLU A C 1
ATOM 828 O O . GLU A 1 103 ? 15.708 4.606 -3.119 1.00 92.62 103 GLU A O 1
ATOM 833 N N . ALA A 1 104 ? 17.409 6.064 -3.263 1.00 95.50 104 ALA A N 1
ATOM 834 C CA . ALA A 1 104 ? 18.454 5.059 -3.065 1.00 95.50 104 ALA A CA 1
ATOM 835 C C . ALA A 1 104 ? 18.325 4.329 -1.716 1.00 95.50 104 ALA A C 1
ATOM 837 O O . ALA A 1 104 ? 18.548 3.117 -1.630 1.00 95.50 104 ALA A O 1
ATOM 838 N N . MET A 1 105 ? 17.935 5.051 -0.661 1.00 96.44 105 MET A N 1
ATOM 839 C CA . MET A 1 105 ? 17.676 4.459 0.650 1.00 96.44 105 MET A CA 1
ATOM 840 C C . MET A 1 105 ? 16.473 3.506 0.602 1.00 96.44 105 MET A C 1
ATOM 842 O O . MET A 1 105 ? 16.594 2.371 1.060 1.00 96.44 105 MET A O 1
ATOM 846 N N . MET A 1 106 ? 15.354 3.909 -0.012 1.00 95.31 106 MET A N 1
ATOM 847 C CA . MET A 1 106 ? 14.158 3.061 -0.143 1.00 95.31 106 MET A CA 1
ATOM 848 C C . MET A 1 106 ? 14.433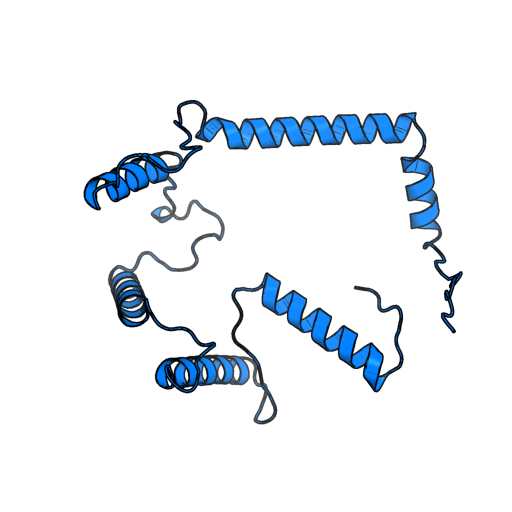 1.779 -0.942 1.00 95.31 106 MET A C 1
ATOM 850 O O . MET A 1 106 ? 14.041 0.696 -0.506 1.00 95.31 106 MET A O 1
ATOM 854 N N . ILE A 1 107 ? 15.161 1.879 -2.062 1.00 96.62 107 ILE A N 1
ATOM 855 C CA . ILE A 1 107 ? 15.580 0.714 -2.862 1.00 96.62 107 ILE A CA 1
ATOM 856 C C . ILE A 1 107 ? 16.424 -0.242 -2.011 1.00 96.62 107 ILE A C 1
ATOM 858 O O . ILE A 1 107 ? 16.155 -1.441 -1.980 1.00 96.62 107 ILE A O 1
ATOM 862 N N . SER A 1 108 ? 17.388 0.292 -1.254 1.00 97.88 108 SER A N 1
ATOM 863 C CA . SER A 1 108 ? 18.248 -0.511 -0.373 1.00 97.88 108 SER A CA 1
ATOM 864 C C . SER A 1 108 ? 17.456 -1.235 0.722 1.00 97.88 108 SER A C 1
ATOM 866 O O . SER A 1 108 ? 17.786 -2.363 1.089 1.00 97.88 108 SER A O 1
ATOM 868 N N . VAL A 1 109 ? 16.415 -0.599 1.273 1.00 96.94 109 VAL A N 1
ATOM 869 C CA . VAL A 1 109 ? 15.521 -1.230 2.258 1.00 96.94 109 VAL A CA 1
ATOM 870 C C . VAL A 1 109 ? 14.740 -2.371 1.612 1.00 96.94 109 VAL A C 1
ATOM 872 O O . VAL A 1 109 ? 14.701 -3.468 2.172 1.00 96.94 109 VAL A O 1
ATOM 875 N N . TYR A 1 110 ? 14.161 -2.144 0.429 1.00 96.94 110 TYR A N 1
ATOM 876 C CA . TYR A 1 110 ? 13.409 -3.171 -0.291 1.00 96.94 110 TYR A CA 1
ATOM 877 C C . TYR A 1 110 ? 14.287 -4.374 -0.648 1.00 96.94 110 TYR A C 1
ATOM 879 O O . TYR A 1 110 ? 13.913 -5.509 -0.370 1.00 96.94 110 TYR A O 1
ATOM 887 N N . GLU A 1 111 ? 15.492 -4.137 -1.169 1.00 97.81 111 GLU A N 1
ATOM 888 C CA . GLU A 1 111 ? 16.454 -5.191 -1.499 1.00 97.81 111 GLU A CA 1
ATOM 889 C C . GLU A 1 111 ? 16.784 -6.068 -0.277 1.00 97.81 111 GLU A C 1
ATOM 891 O O . GLU A 1 111 ? 16.729 -7.297 -0.349 1.00 97.81 111 GLU A O 1
ATOM 896 N N . ARG A 1 112 ? 17.045 -5.447 0.882 1.00 96.75 112 ARG A N 1
ATOM 897 C CA . ARG A 1 112 ? 17.354 -6.155 2.140 1.00 96.75 112 ARG A CA 1
ATOM 898 C C . ARG A 1 112 ? 16.180 -6.959 2.693 1.00 96.75 112 ARG A C 1
ATOM 900 O O . ARG A 1 112 ? 16.398 -7.938 3.406 1.00 96.75 112 ARG A O 1
ATOM 907 N N . HIS A 1 113 ? 14.952 -6.548 2.391 1.00 96.50 113 HIS A N 1
ATOM 908 C CA . HIS A 1 113 ? 13.732 -7.166 2.905 1.00 96.50 113 HIS A CA 1
ATOM 909 C C . HIS A 1 113 ? 12.910 -7.893 1.835 1.00 96.50 113 HIS A C 1
ATOM 911 O O . HIS A 1 113 ? 11.808 -8.335 2.131 1.00 96.50 113 HIS A O 1
ATOM 917 N N . LEU A 1 114 ? 13.462 -8.130 0.641 1.00 97.44 114 LEU A N 1
ATOM 918 C CA . LEU A 1 114 ? 12.772 -8.767 -0.488 1.00 97.44 114 LEU A CA 1
ATOM 919 C C . LEU A 1 114 ? 12.134 -10.127 -0.146 1.00 97.44 114 LEU A C 1
ATOM 921 O O . LEU A 1 114 ? 11.169 -10.552 -0.775 1.00 97.44 114 LEU A O 1
ATOM 925 N N . ARG A 1 115 ? 12.700 -10.841 0.833 1.00 96.75 115 ARG A N 1
ATOM 926 C CA . ARG A 1 115 ? 12.248 -12.171 1.274 1.00 96.75 115 ARG A CA 1
ATOM 927 C C . ARG A 1 115 ? 11.560 -12.166 2.636 1.00 96.75 115 ARG A C 1
ATOM 929 O O . ARG A 1 115 ? 11.289 -13.244 3.162 1.00 96.75 115 ARG A O 1
ATOM 936 N N . SER A 1 116 ? 11.326 -10.998 3.232 1.00 97.19 116 SER A N 1
ATOM 937 C CA . SER A 1 116 ? 10.616 -10.939 4.503 1.00 97.19 116 SER A CA 1
ATOM 938 C C . SER A 1 116 ? 9.151 -11.331 4.323 1.00 97.19 116 SER A C 1
ATOM 940 O O . SER A 1 116 ? 8.520 -11.028 3.313 1.00 97.19 116 SER A O 1
ATOM 942 N N . ASN A 1 117 ? 8.610 -12.037 5.312 1.00 97.56 117 ASN A N 1
ATOM 943 C CA . ASN A 1 117 ? 7.196 -12.381 5.362 1.00 97.56 117 ASN A CA 1
ATOM 944 C C . ASN A 1 117 ? 6.698 -12.253 6.811 1.00 97.56 117 ASN A C 1
ATOM 946 O O . ASN A 1 117 ? 6.937 -13.170 7.602 1.00 97.56 117 ASN A O 1
ATOM 950 N N . PRO A 1 118 ? 6.008 -11.153 7.175 1.00 94.75 118 PRO A N 1
ATOM 951 C CA . PRO A 1 118 ? 5.531 -10.913 8.541 1.00 94.75 118 PRO A CA 1
ATOM 952 C C . PRO A 1 118 ? 4.623 -12.010 9.124 1.00 94.75 118 PRO A C 1
ATOM 954 O O . PRO A 1 118 ? 4.490 -12.091 10.345 1.00 94.75 118 PRO A O 1
ATOM 957 N N . LEU A 1 119 ? 4.065 -12.906 8.295 1.00 97.12 119 LEU A N 1
ATOM 958 C CA . LEU A 1 119 ? 3.347 -14.098 8.764 1.00 97.12 119 LEU A CA 1
ATOM 959 C C . LEU A 1 119 ? 4.225 -14.997 9.655 1.00 97.12 119 LEU A C 1
ATOM 961 O O . LEU A 1 119 ? 3.738 -15.575 10.624 1.00 97.12 119 LEU A O 1
ATOM 965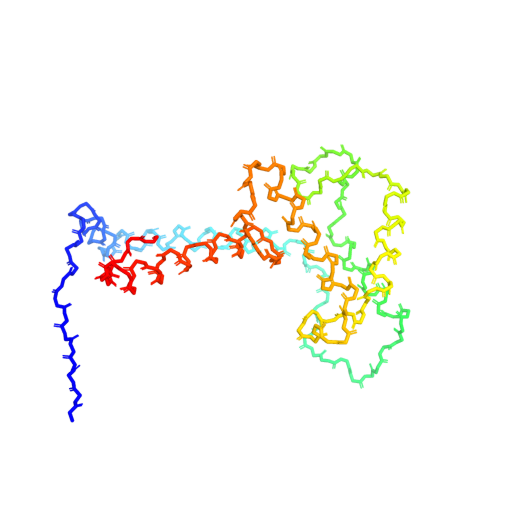 N N . HIS A 1 120 ? 5.524 -15.086 9.357 1.00 97.38 120 HIS A N 1
ATOM 966 C CA . HIS A 1 120 ? 6.504 -15.857 10.128 1.00 97.38 120 HIS A CA 1
ATOM 967 C C . HIS A 1 120 ? 7.248 -14.945 11.107 1.00 97.38 120 HIS A C 1
ATOM 969 O O . HIS A 1 120 ? 8.434 -14.643 10.954 1.00 97.38 120 HIS A O 1
ATOM 975 N N . SER A 1 121 ? 6.517 -14.446 12.103 1.00 95.25 121 SER A N 1
ATOM 976 C CA . SER A 1 121 ? 7.017 -13.443 13.055 1.00 95.25 121 SER A CA 1
ATOM 977 C C . SER A 1 121 ? 8.097 -13.964 14.023 1.00 95.25 121 SER A C 1
ATOM 979 O O . SER A 1 121 ? 8.802 -13.173 14.654 1.00 95.25 121 SER A O 1
ATOM 981 N N . ASP A 1 122 ? 8.249 -15.284 14.108 1.00 96.25 122 ASP A N 1
ATOM 982 C CA . ASP A 1 122 ? 9.327 -16.015 14.776 1.00 96.25 122 ASP A CA 1
ATOM 983 C C . ASP A 1 122 ? 10.633 -16.009 13.966 1.00 96.25 122 ASP A C 1
ATOM 985 O O . ASP A 1 122 ? 11.718 -15.969 14.543 1.00 96.25 122 ASP A O 1
ATOM 989 N N . VAL A 1 123 ? 10.530 -15.981 12.634 1.00 97.56 123 VAL A N 1
ATOM 990 C CA . VAL A 1 123 ? 11.676 -15.928 11.716 1.00 97.56 123 VAL A CA 1
ATOM 991 C C . VAL A 1 123 ? 12.101 -14.481 11.458 1.00 97.56 123 VAL A C 1
ATOM 993 O O . VAL A 1 123 ? 13.275 -14.133 11.578 1.00 97.56 123 VAL A O 1
ATOM 996 N N . PHE A 1 124 ? 11.150 -13.596 11.144 1.00 97.31 124 PHE A N 1
ATOM 997 C CA . PHE A 1 124 ? 11.417 -12.205 10.758 1.00 97.31 124 PHE A CA 1
ATOM 998 C C . PHE A 1 124 ? 11.251 -11.227 11.928 1.00 97.31 124 PHE A C 1
ATOM 1000 O O . PHE A 1 124 ? 10.588 -10.193 11.820 1.00 97.31 124 PHE A O 1
ATOM 1007 N N . VAL A 1 125 ? 11.900 -11.532 13.054 1.00 97.50 125 VAL A N 1
ATOM 1008 C CA . VAL A 1 125 ? 11.782 -10.775 14.315 1.00 97.50 125 VAL A CA 1
ATOM 1009 C C . VAL A 1 125 ? 12.119 -9.287 14.147 1.00 97.50 125 VAL A C 1
ATOM 1011 O O . VAL A 1 125 ? 11.475 -8.432 14.757 1.00 97.50 125 VAL A O 1
ATOM 1014 N N . GLY A 1 126 ? 13.102 -8.964 13.299 1.00 97.06 126 GLY A N 1
ATOM 1015 C CA . GLY A 1 126 ? 13.484 -7.581 13.002 1.00 97.06 126 GLY A CA 1
ATOM 1016 C C . GLY A 1 126 ? 12.374 -6.791 12.305 1.00 97.06 126 GLY A C 1
ATOM 1017 O O . GLY A 1 126 ? 12.105 -5.658 12.687 1.00 97.06 126 GLY A O 1
ATOM 1018 N N . VAL A 1 127 ? 11.678 -7.405 11.343 1.00 97.06 127 VAL A N 1
ATOM 1019 C CA . VAL A 1 127 ? 10.546 -6.772 10.644 1.00 97.06 127 VAL A CA 1
ATOM 1020 C C . VAL A 1 127 ? 9.378 -6.579 11.600 1.00 97.06 127 VAL A C 1
ATOM 1022 O O . VAL A 1 127 ? 8.875 -5.467 11.709 1.00 97.06 127 VAL A O 1
ATOM 1025 N N . ARG A 1 128 ? 9.050 -7.603 12.398 1.00 97.62 128 ARG A N 1
ATOM 1026 C CA . ARG A 1 128 ? 8.040 -7.501 13.464 1.00 97.62 128 ARG A CA 1
ATOM 1027 C C . ARG A 1 128 ? 8.321 -6.330 14.413 1.00 97.62 128 ARG A C 1
ATOM 1029 O O . ARG A 1 128 ? 7.407 -5.608 14.800 1.00 97.62 128 ARG A O 1
ATOM 1036 N N . LYS A 1 129 ? 9.587 -6.141 14.808 1.00 98.12 129 LYS A N 1
ATOM 1037 C CA . LYS A 1 129 ? 9.999 -5.005 15.645 1.00 98.12 129 LYS A CA 1
ATOM 1038 C C . LYS A 1 129 ? 9.767 -3.672 14.926 1.00 98.12 129 LYS A C 1
ATOM 1040 O O . LYS A 1 129 ? 9.177 -2.781 15.527 1.00 98.12 129 LYS A O 1
ATOM 1045 N N . MET A 1 130 ? 10.204 -3.545 13.671 1.00 98.00 130 MET A N 1
ATOM 1046 C CA . MET A 1 130 ? 10.026 -2.313 12.892 1.00 98.00 130 MET A CA 1
ATOM 1047 C C . MET A 1 130 ? 8.544 -1.956 12.710 1.00 98.00 130 MET A C 1
ATOM 1049 O O . MET A 1 130 ? 8.175 -0.804 12.914 1.00 98.00 130 MET A O 1
ATOM 1053 N N . GLU A 1 131 ? 7.679 -2.930 12.410 1.00 97.94 131 GLU A N 1
ATOM 1054 C CA . GLU A 1 131 ? 6.229 -2.706 12.316 1.00 97.94 131 GLU A CA 1
ATOM 1055 C C . GLU A 1 131 ? 5.644 -2.200 13.642 1.00 97.94 131 GLU A C 1
ATOM 1057 O O . GLU A 1 131 ? 4.904 -1.216 13.660 1.00 97.94 131 GLU A O 1
ATOM 1062 N N . ALA A 1 132 ? 6.021 -2.817 14.768 1.00 98.31 132 ALA A N 1
ATOM 1063 C CA . ALA A 1 132 ? 5.569 -2.390 16.092 1.00 98.31 132 ALA A CA 1
ATOM 1064 C C . ALA A 1 132 ? 6.025 -0.959 16.442 1.00 98.31 132 ALA A C 1
ATOM 1066 O O . ALA A 1 132 ? 5.269 -0.198 17.052 1.00 98.31 132 ALA A O 1
ATOM 1067 N N . GLU A 1 133 ? 7.242 -0.576 16.048 1.00 98.62 133 GLU A N 1
ATOM 1068 C CA . GLU A 1 133 ? 7.772 0.776 16.255 1.00 98.62 133 GLU A CA 1
ATOM 1069 C C . GLU A 1 133 ? 7.022 1.815 15.419 1.00 98.62 133 GLU A C 1
ATOM 1071 O O . GLU A 1 133 ? 6.620 2.840 15.967 1.00 98.62 133 GLU A O 1
ATOM 1076 N N . VAL A 1 134 ? 6.753 1.529 14.140 1.00 98.44 134 VAL A N 1
ATOM 1077 C CA . VAL A 1 134 ? 5.969 2.417 13.264 1.00 98.44 134 VAL A CA 1
ATOM 1078 C C . VAL A 1 134 ? 4.562 2.633 13.822 1.00 98.44 134 VAL A C 1
ATOM 1080 O O . VAL A 1 134 ? 4.124 3.778 13.942 1.00 98.44 134 VAL A O 1
ATOM 1083 N N . ILE A 1 135 ? 3.880 1.564 14.252 1.00 98.44 135 ILE A N 1
ATOM 1084 C CA . ILE A 1 135 ? 2.559 1.661 14.895 1.00 98.44 135 ILE A CA 1
ATOM 1085 C C . ILE A 1 135 ? 2.632 2.575 16.121 1.00 98.44 135 ILE A C 1
ATOM 1087 O O . ILE A 1 135 ? 1.811 3.480 16.272 1.00 98.44 135 ILE A O 1
ATOM 1091 N N . ARG A 1 136 ? 3.634 2.386 16.991 1.00 98.56 136 ARG A N 1
ATOM 1092 C CA . ARG A 1 136 ? 3.782 3.213 18.194 1.00 98.56 136 ARG A CA 1
ATOM 1093 C C . ARG A 1 136 ? 4.105 4.672 17.861 1.00 98.56 136 ARG A C 1
ATOM 1095 O O . ARG A 1 136 ? 3.568 5.558 18.524 1.00 98.56 136 ARG A O 1
ATOM 1102 N N . TRP A 1 137 ? 4.927 4.950 16.848 1.00 98.75 137 TRP A N 1
ATOM 1103 C CA . TRP A 1 137 ? 5.175 6.318 16.382 1.00 98.75 137 TRP A CA 1
ATOM 1104 C C . TRP A 1 137 ? 3.890 6.990 15.902 1.00 98.75 137 TRP A C 1
ATOM 1106 O O . TRP A 1 137 ? 3.616 8.116 16.313 1.00 98.75 137 TRP A O 1
ATOM 1116 N N . CYS A 1 138 ? 3.064 6.293 15.117 1.00 98.50 138 CYS A N 1
ATOM 1117 C CA . CYS A 1 138 ? 1.761 6.802 14.689 1.00 98.50 138 CYS A CA 1
ATOM 1118 C C . CYS A 1 138 ? 0.827 7.055 15.882 1.00 98.50 138 CYS A C 1
ATOM 1120 O O . CYS A 1 138 ? 0.264 8.142 15.987 1.00 98.50 138 CYS A O 1
ATOM 1122 N N . CYS A 1 139 ? 0.705 6.114 16.823 1.00 98.50 139 CYS A N 1
ATOM 1123 C CA . CYS A 1 139 ? -0.092 6.314 18.038 1.00 98.50 139 CYS A CA 1
ATOM 1124 C C . CYS A 1 139 ? 0.341 7.563 18.821 1.00 98.50 139 CYS A C 1
ATOM 1126 O O . CYS A 1 139 ? -0.501 8.337 19.277 1.00 98.50 139 CYS A O 1
ATOM 1128 N N . ASN A 1 140 ? 1.651 7.780 18.959 1.00 98.56 140 ASN A N 1
ATOM 1129 C CA . ASN A 1 140 ? 2.193 8.943 19.656 1.00 98.56 140 ASN A CA 1
ATOM 1130 C C . ASN A 1 140 ? 1.937 10.246 18.884 1.00 98.56 140 ASN A C 1
ATOM 1132 O O . ASN A 1 140 ? 1.570 11.242 19.503 1.00 98.56 140 ASN A O 1
ATOM 1136 N N . LEU A 1 141 ? 2.067 10.233 17.551 1.00 98.56 141 LEU A N 1
ATOM 1137 C CA . LEU A 1 141 ? 1.768 11.378 16.682 1.00 98.56 141 LEU A CA 1
ATOM 1138 C C . LEU A 1 141 ? 0.312 11.853 16.833 1.00 98.56 141 LEU A C 1
ATOM 1140 O O . LEU A 1 141 ? 0.043 13.050 16.791 1.00 98.56 141 LEU A O 1
ATOM 1144 N N . PHE A 1 142 ? -0.616 10.919 17.058 1.00 98.31 142 PHE A N 1
ATOM 1145 C CA . PHE A 1 142 ? -2.033 11.203 17.304 1.00 98.31 142 PHE A CA 1
ATOM 1146 C C . PHE A 1 142 ? -2.404 11.288 18.797 1.00 98.31 142 PHE A C 1
ATOM 1148 O O . PHE A 1 142 ? -3.586 11.292 19.128 1.00 98.31 142 PHE A O 1
ATOM 1155 N N . HIS A 1 143 ? -1.423 11.394 19.702 1.00 98.25 143 HIS A N 1
ATOM 1156 C CA . HIS A 1 143 ? -1.626 11.540 21.151 1.00 98.25 143 HIS A CA 1
ATOM 1157 C C . HIS A 1 143 ? -2.464 10.417 21.804 1.00 98.25 143 HIS A C 1
ATOM 1159 O O . HIS A 1 143 ? -3.203 10.659 22.755 1.00 98.25 143 HIS A O 1
ATOM 1165 N N . GLY A 1 144 ? -2.347 9.175 21.324 1.00 97.69 144 GLY A N 1
ATOM 1166 C CA . GLY A 1 144 ? -3.190 8.053 21.760 1.00 97.69 144 GLY A CA 1
ATOM 1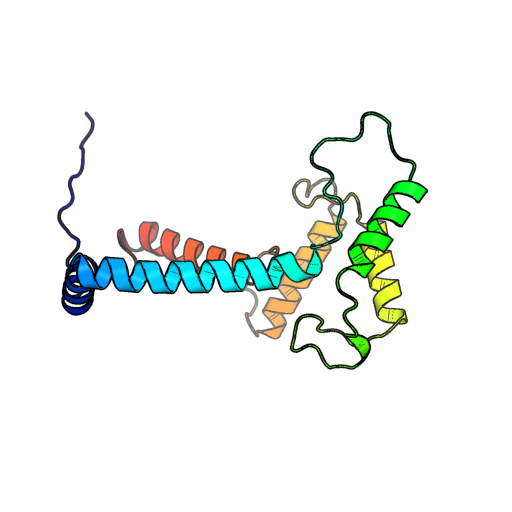167 C C . GLY A 1 144 ? -2.920 7.504 23.171 1.00 97.69 144 GLY A C 1
ATOM 1168 O O . GLY A 1 144 ? -3.711 6.716 23.680 1.00 97.69 144 GLY A O 1
ATOM 1169 N N . GLY A 1 145 ? -1.812 7.879 23.818 1.00 97.94 145 GLY A N 1
ATOM 1170 C CA . GLY A 1 145 ? -1.455 7.383 25.154 1.00 97.94 145 GLY A CA 1
ATOM 1171 C C . GLY A 1 145 ? -1.035 5.899 25.192 1.00 97.94 145 GLY A C 1
ATOM 1172 O O . GLY A 1 145 ? -0.895 5.257 24.144 1.00 97.94 145 GLY A O 1
ATOM 1173 N N . PRO A 1 146 ? -0.789 5.334 26.389 1.00 97.44 146 PRO A N 1
ATOM 1174 C CA . PRO A 1 146 ? -0.243 3.980 26.539 1.00 97.44 146 PRO A CA 1
ATOM 1175 C C . PRO A 1 146 ? -1.187 2.879 26.035 1.00 97.44 146 PRO A C 1
ATOM 1177 O O . PRO A 1 146 ? -0.712 1.924 25.421 1.00 97.44 146 PRO A O 1
ATOM 1180 N N . ASP A 1 147 ? -2.499 3.054 26.205 1.00 98.12 147 ASP A N 1
ATOM 1181 C CA . ASP A 1 147 ? -3.511 2.046 25.853 1.00 98.12 147 ASP A CA 1
ATOM 1182 C C . ASP A 1 147 ? -3.846 2.010 24.354 1.00 98.12 147 ASP A C 1
ATOM 1184 O O . ASP A 1 147 ? -4.524 1.097 23.883 1.00 98.12 147 ASP A O 1
ATOM 1188 N N . SER A 1 148 ? -3.359 2.983 23.577 1.00 98.25 148 SER A N 1
ATOM 1189 C CA . SER A 1 148 ? -3.515 2.961 22.122 1.00 98.25 148 SER A CA 1
ATOM 1190 C C . SER A 1 148 ? -2.716 1.826 21.480 1.00 98.25 148 SER A C 1
ATOM 1192 O O . SER A 1 148 ? -1.585 1.512 21.873 1.00 98.25 148 SER A O 1
ATOM 1194 N N . CYS A 1 149 ? -3.304 1.234 20.445 1.00 98.19 149 CYS A N 1
ATOM 1195 C CA . CYS A 1 149 ? -2.749 0.124 19.683 1.00 98.19 149 CYS A CA 1
ATOM 1196 C C . CYS A 1 149 ? -3.149 0.230 18.202 1.00 98.19 149 CYS A C 1
ATOM 1198 O O . CYS A 1 149 ? -3.930 1.098 17.815 1.00 98.19 149 CYS A O 1
ATOM 1200 N N . GLY A 1 150 ? -2.599 -0.651 17.369 1.00 97.25 150 GLY A N 1
ATOM 1201 C CA . GLY A 1 150 ? -2.903 -0.695 15.944 1.00 97.25 150 GLY A CA 1
ATOM 1202 C C . GLY A 1 150 ? -2.227 -1.870 15.246 1.00 97.25 150 GLY A C 1
ATOM 1203 O O . GLY A 1 150 ? -1.558 -2.684 15.884 1.00 97.25 150 GLY A O 1
ATOM 1204 N N . SER A 1 151 ? -2.397 -1.935 13.929 1.00 97.12 151 SER A N 1
ATOM 1205 C CA . SER A 1 151 ? -1.731 -2.888 13.040 1.00 97.12 151 SER A CA 1
ATOM 1206 C C . SER A 1 151 ? -1.282 -2.183 11.761 1.00 97.12 151 SER A C 1
ATOM 1208 O O . SER A 1 151 ? -1.899 -1.202 11.343 1.00 97.12 151 SER A O 1
ATOM 1210 N N . MET A 1 152 ? -0.235 -2.703 11.119 1.00 97.62 152 MET A N 1
ATOM 1211 C CA . MET A 1 152 ? 0.109 -2.327 9.748 1.00 97.62 152 MET A CA 1
ATOM 1212 C C . MET A 1 152 ? -0.940 -2.885 8.777 1.00 97.62 152 MET A C 1
ATOM 1214 O O . MET A 1 152 ? -1.513 -3.947 9.020 1.00 97.62 152 MET A O 1
ATOM 1218 N N . THR A 1 153 ? -1.192 -2.163 7.687 1.00 98.06 153 THR A N 1
ATOM 1219 C CA . THR A 1 153 ? -2.095 -2.560 6.596 1.00 98.06 153 THR A CA 1
ATOM 1220 C C . THR A 1 153 ? -1.435 -2.246 5.254 1.00 98.06 153 THR A C 1
ATOM 1222 O O . THR A 1 153 ? -0.432 -1.531 5.194 1.00 98.06 153 THR A O 1
ATOM 1225 N N . SER A 1 154 ? -1.996 -2.761 4.163 1.00 97.19 154 SER A N 1
ATOM 1226 C CA . SER A 1 154 ? -1.536 -2.494 2.795 1.00 97.19 154 SER A CA 1
ATOM 1227 C C . SER A 1 154 ? -1.812 -1.065 2.315 1.00 97.19 154 SER A C 1
ATOM 1229 O O . SER A 1 154 ? -1.194 -0.609 1.355 1.00 97.19 154 SER A O 1
ATOM 1231 N N . GLY A 1 155 ? -2.734 -0.344 2.959 1.00 97.44 155 GLY A N 1
ATOM 1232 C CA . GLY A 1 155 ? -3.094 1.018 2.584 1.00 97.44 155 GLY A CA 1
ATOM 1233 C C 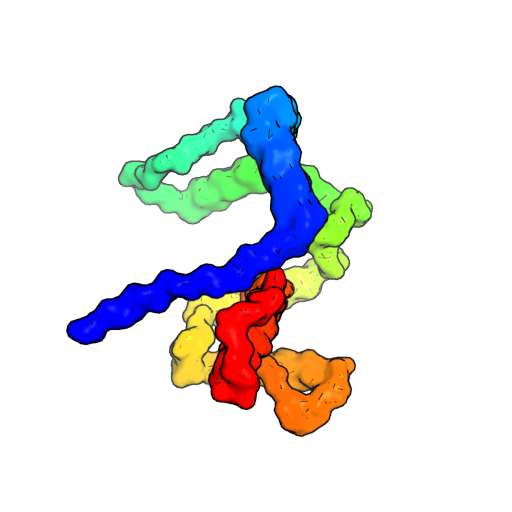. GLY A 1 155 ? -4.391 1.507 3.226 1.00 97.44 155 GLY A C 1
ATOM 1234 O O . GLY A 1 155 ? -5.047 0.801 3.993 1.00 97.44 155 GLY A O 1
ATOM 1235 N N . GLY A 1 156 ? -4.790 2.736 2.881 1.00 97.62 156 GLY A N 1
ATOM 1236 C CA . GLY A 1 156 ? -5.933 3.417 3.505 1.00 97.62 156 GLY A CA 1
ATOM 1237 C C . GLY A 1 156 ? -7.263 2.668 3.376 1.00 97.62 156 GLY A C 1
ATOM 1238 O O . GLY A 1 156 ? -8.028 2.614 4.337 1.00 97.62 156 GLY A O 1
ATOM 1239 N N . THR A 1 157 ? -7.526 2.040 2.227 1.00 98.12 157 THR A N 1
ATOM 1240 C CA . THR A 1 157 ? -8.760 1.270 2.001 1.00 98.12 157 THR A CA 1
ATOM 1241 C C . THR A 1 157 ? -8.884 0.092 2.966 1.00 98.12 157 THR A C 1
ATOM 1243 O O . THR A 1 157 ? -9.936 -0.085 3.578 1.00 98.12 157 THR A O 1
ATOM 1246 N N . GLU A 1 158 ? -7.813 -0.687 3.149 1.00 98.44 158 GLU A N 1
ATOM 1247 C CA . GLU A 1 158 ? -7.811 -1.801 4.101 1.00 98.44 158 GLU A CA 1
ATOM 1248 C C . GLU A 1 158 ? -7.987 -1.294 5.536 1.00 98.44 158 GLU A C 1
ATOM 1250 O O . GLU A 1 158 ? -8.805 -1.842 6.272 1.00 98.44 158 GLU A O 1
ATOM 1255 N N . SER A 1 159 ? -7.308 -0.205 5.916 1.00 98.44 159 SER A N 1
ATOM 1256 C CA . SER A 1 159 ? -7.464 0.403 7.245 1.00 98.44 159 SER A CA 1
ATOM 1257 C C . SER A 1 159 ? -8.913 0.794 7.550 1.00 98.44 159 SER A C 1
ATOM 1259 O O . SER A 1 159 ? -9.411 0.501 8.637 1.00 98.44 159 SER A O 1
ATOM 1261 N N . LEU A 1 160 ? -9.614 1.416 6.594 1.00 98.25 160 LEU A N 1
ATOM 1262 C CA . LEU A 1 160 ? -11.023 1.789 6.761 1.00 98.25 160 LEU A CA 1
ATOM 1263 C C . LEU A 1 160 ? -11.927 0.557 6.879 1.00 98.25 160 LEU A C 1
ATOM 1265 O O . LEU A 1 160 ? -12.769 0.497 7.773 1.00 98.25 160 LEU A O 1
ATOM 1269 N N . ILE A 1 161 ? -11.724 -0.449 6.025 1.00 97.81 161 ILE A N 1
ATOM 1270 C CA . ILE A 1 161 ? -12.509 -1.690 6.064 1.00 97.81 161 ILE A CA 1
ATOM 1271 C C . ILE A 1 161 ? -12.302 -2.426 7.392 1.00 97.81 161 ILE A C 1
ATOM 1273 O O . ILE A 1 161 ? -13.275 -2.889 7.988 1.00 97.81 161 ILE A O 1
ATOM 1277 N N . LEU A 1 162 ? -11.062 -2.519 7.881 1.00 98.31 162 LEU A N 1
ATOM 1278 C CA . LEU A 1 162 ? -10.755 -3.160 9.159 1.00 98.31 162 LEU A CA 1
ATOM 1279 C C . LEU A 1 162 ? -11.382 -2.411 10.339 1.00 98.31 162 LEU A C 1
ATOM 1281 O O . LEU A 1 162 ? -11.915 -3.063 11.237 1.00 98.31 162 LEU A O 1
ATOM 1285 N N . ALA A 1 163 ? -11.401 -1.074 10.316 1.00 97.44 163 ALA A N 1
ATOM 1286 C CA . ALA A 1 163 ? -12.091 -0.273 11.324 1.00 97.44 163 ALA A CA 1
ATOM 1287 C C . ALA A 1 163 ? -13.610 -0.527 11.313 1.00 97.44 163 ALA A C 1
ATOM 1289 O O . ALA A 1 163 ? -14.193 -0.837 12.355 1.00 97.44 163 ALA A O 1
ATOM 1290 N N . CYS A 1 164 ? -14.248 -0.485 10.135 1.00 97.38 164 CYS A N 1
ATOM 1291 C CA . CYS A 1 164 ? -15.668 -0.814 9.980 1.00 97.38 164 CYS A CA 1
ATOM 1292 C C . CYS A 1 164 ? -15.973 -2.234 10.474 1.00 97.38 164 CYS A C 1
ATOM 1294 O O . CYS A 1 164 ? -16.920 -2.440 11.231 1.00 97.38 164 CYS A O 1
ATOM 1296 N N . LYS A 1 165 ? -15.145 -3.216 10.099 1.00 96.88 165 LYS A N 1
ATOM 1297 C CA . LYS A 1 165 ? -15.287 -4.616 10.515 1.00 96.88 165 LYS A CA 1
ATOM 1298 C C . LYS A 1 165 ? -15.144 -4.778 12.029 1.00 96.88 165 LYS A C 1
ATOM 1300 O O . LYS A 1 165 ? -15.965 -5.460 12.634 1.00 96.88 165 LYS A O 1
ATOM 1305 N N . ALA A 1 166 ? -14.155 -4.134 12.649 1.00 97.06 166 ALA A N 1
ATOM 1306 C CA . ALA A 1 166 ? -13.961 -4.167 14.098 1.00 97.06 166 ALA A CA 1
ATOM 1307 C C . ALA A 1 166 ? -15.168 -3.582 14.849 1.00 97.06 166 ALA A C 1
ATOM 1309 O O . ALA A 1 166 ? -15.678 -4.213 15.774 1.00 97.06 166 ALA A O 1
ATOM 1310 N N . HIS A 1 167 ? -15.679 -2.423 14.420 1.00 96.50 167 HIS A N 1
ATOM 1311 C CA . HIS A 1 167 ? -16.863 -1.812 15.031 1.00 96.50 167 HIS A CA 1
ATOM 1312 C C . HIS A 1 167 ? -18.142 -2.623 14.806 1.00 96.50 167 HIS A C 1
ATOM 1314 O O . HIS A 1 167 ? -18.942 -2.754 15.732 1.00 96.50 167 HIS A O 1
ATOM 1320 N N . ARG A 1 168 ? -18.328 -3.194 13.611 1.00 96.88 168 ARG A N 1
ATOM 1321 C CA . ARG A 1 168 ? -19.455 -4.081 13.297 1.00 96.88 168 ARG A CA 1
ATOM 1322 C C . ARG A 1 168 ? -19.463 -5.303 14.214 1.00 96.88 168 ARG A C 1
ATOM 1324 O O . ARG A 1 168 ? -20.494 -5.609 14.806 1.00 96.88 168 ARG A O 1
ATOM 1331 N N . ASP A 1 169 ? -18.323 -5.980 14.344 1.00 96.88 169 ASP A N 1
ATOM 1332 C CA . ASP A 1 169 ? -18.201 -7.182 15.172 1.00 96.88 169 ASP A CA 1
ATOM 1333 C C . ASP A 1 169 ? -18.395 -6.840 16.658 1.00 96.88 169 ASP A C 1
ATOM 1335 O O . ASP A 1 169 ? -19.155 -7.515 17.349 1.00 96.88 169 ASP A O 1
ATOM 1339 N N . TYR A 1 170 ? -17.803 -5.739 17.136 1.00 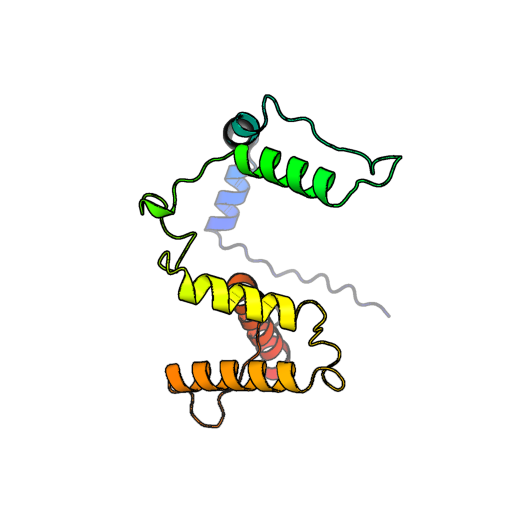97.00 170 TYR A N 1
ATOM 1340 C CA . TYR A 1 170 ? -18.042 -5.229 18.489 1.00 97.00 170 TYR A CA 1
ATOM 1341 C C . TYR A 1 170 ? -19.531 -4.939 18.738 1.00 97.00 170 TYR A C 1
ATOM 1343 O O . TYR A 1 170 ? -20.090 -5.367 19.745 1.00 97.00 170 TYR A O 1
ATOM 1351 N N . GLY A 1 171 ? -20.207 -4.254 17.810 1.00 96.50 171 GLY A N 1
ATOM 1352 C CA . GLY A 1 171 ? -21.638 -3.962 17.909 1.00 96.50 171 GLY A CA 1
ATOM 1353 C C . GLY A 1 171 ? -22.501 -5.224 17.954 1.00 96.50 171 GLY A C 1
ATOM 1354 O O . GLY A 1 171 ? -23.476 -5.279 18.704 1.00 96.50 171 GLY A O 1
ATOM 1355 N N . TYR A 1 172 ? -22.127 -6.261 17.208 1.00 94.81 172 TYR A N 1
ATOM 1356 C CA . TYR A 1 172 ? -22.820 -7.543 17.248 1.00 94.81 172 TYR A CA 1
ATOM 1357 C C . TYR A 1 172 ? -22.632 -8.256 18.596 1.00 94.81 172 TYR A C 1
ATOM 1359 O O . TYR A 1 172 ? -23.623 -8.583 19.250 1.00 94.81 172 TYR A O 1
ATOM 1367 N N . PHE A 1 173 ? -21.385 -8.459 19.036 1.00 97.00 173 PHE A N 1
ATOM 1368 C CA . PHE A 1 173 ? -21.086 -9.262 20.229 1.00 97.00 173 PHE A CA 1
ATOM 1369 C C . PHE A 1 173 ? -21.399 -8.546 21.548 1.00 97.00 173 PHE A C 1
ATOM 1371 O O . PHE A 1 173 ? -21.950 -9.164 22.454 1.00 97.00 173 PHE A O 1
ATOM 1378 N N . GLU A 1 174 ? -21.112 -7.247 21.650 1.00 97.62 174 GLU A N 1
ATOM 1379 C CA . GLU A 1 174 ? -21.228 -6.496 22.910 1.00 97.62 174 GLU A CA 1
ATOM 1380 C C . GLU A 1 174 ? -22.546 -5.724 23.035 1.00 97.62 174 GLU A C 1
ATOM 1382 O O . GLU A 1 174 ? -22.944 -5.336 24.135 1.00 97.62 174 GLU A O 1
ATOM 1387 N N . LYS A 1 175 ? -23.217 -5.445 21.908 1.00 94.31 175 LYS A N 1
ATOM 1388 C CA . LYS A 1 175 ? -24.435 -4.613 21.870 1.00 94.31 175 LYS A CA 1
ATOM 1389 C C . LYS A 1 175 ? -25.642 -5.302 21.228 1.00 94.31 175 LYS A C 1
ATOM 1391 O O . LYS A 1 175 ? -26.725 -4.723 21.250 1.00 94.31 175 LYS A O 1
ATOM 1396 N N . GLY A 1 176 ? -25.494 -6.508 20.672 1.00 93.31 176 GLY A N 1
ATOM 1397 C CA . GLY A 1 176 ? -26.590 -7.243 20.029 1.00 93.31 176 GLY A CA 1
ATOM 1398 C C . GLY A 1 176 ? -27.116 -6.596 18.740 1.00 93.31 176 GLY A C 1
ATOM 1399 O O . GLY A 1 176 ? -28.260 -6.834 18.355 1.00 93.31 176 GLY A O 1
ATOM 1400 N N . ILE A 1 177 ? -26.315 -5.757 18.076 1.00 93.12 177 ILE A N 1
ATOM 1401 C CA . ILE A 1 177 ? -26.706 -5.062 16.843 1.00 93.12 177 ILE A CA 1
ATOM 1402 C C . ILE A 1 177 ? -26.526 -6.012 15.653 1.00 93.12 177 ILE A C 1
ATOM 1404 O O . ILE A 1 177 ? -25.407 -6.313 15.248 1.00 93.12 177 ILE A O 1
ATOM 1408 N N . VAL A 1 178 ? -27.640 -6.478 15.080 1.00 90.31 178 VAL A N 1
ATOM 1409 C CA . VAL A 1 178 ? -27.643 -7.472 13.984 1.00 90.31 178 VAL A CA 1
ATOM 1410 C C . VAL A 1 178 ? -27.643 -6.827 12.591 1.00 90.31 178 VAL A C 1
ATOM 1412 O O . VAL A 1 178 ? -27.109 -7.404 11.648 1.00 90.31 178 VAL A O 1
ATOM 1415 N N . TYR A 1 179 ? -28.197 -5.618 12.460 1.00 88.69 179 TYR A N 1
ATOM 1416 C CA . TYR A 1 179 ? -28.301 -4.886 11.191 1.00 88.69 179 TYR A CA 1
ATOM 1417 C C . TYR A 1 179 ? -27.701 -3.479 11.324 1.00 88.69 179 TYR A C 1
ATOM 1419 O O . TYR A 1 179 ? -28.446 -2.500 11.376 1.00 88.69 179 TYR A O 1
ATOM 1427 N N . PRO A 1 180 ? -26.369 -3.362 11.462 1.00 85.81 180 PRO A N 1
ATOM 1428 C CA . PRO A 1 180 ? -25.714 -2.062 11.480 1.00 85.81 180 PRO A CA 1
ATOM 1429 C C . PRO A 1 180 ? -25.754 -1.425 10.086 1.00 85.81 180 PRO A C 1
ATOM 1431 O O . PRO A 1 180 ? -25.577 -2.108 9.076 1.00 85.81 180 PRO A O 1
ATOM 1434 N N . GLU A 1 181 ? -25.949 -0.109 10.038 1.00 82.75 181 GLU A N 1
ATOM 1435 C CA . GLU A 1 181 ? -25.702 0.673 8.824 1.00 82.75 181 GLU A CA 1
ATOM 1436 C C . GLU A 1 181 ? -24.187 0.690 8.565 1.00 82.75 181 GLU A C 1
ATOM 1438 O O . GLU A 1 181 ? -23.412 0.983 9.481 1.00 82.75 181 GLU A O 1
ATOM 1443 N N . MET A 1 182 ? -23.770 0.351 7.342 1.00 68.44 182 MET A N 1
ATOM 1444 C CA . MET A 1 182 ? -22.371 0.387 6.896 1.00 68.44 182 MET A CA 1
ATOM 1445 C C . MET A 1 182 ? -22.202 1.327 5.710 1.00 68.44 182 MET A C 1
ATOM 1447 O O . MET A 1 182 ? -23.103 1.339 4.838 1.00 68.44 182 MET A O 1
#

Secondary structure (DSSP, 8-state):
-------------HHHHHHHHHHHSHHHHHHHHHHHHHHHHHHHHHHHGGGTTPPP--S--SSPPPHHHHHHHHHHHHTTS---GGGT-SSSS--S---HHHHHHHHHHHHHHTT--TT-TTT-HHHHHHHHHHHHHHHHHTT--TT------SSHHHHHHHHHHHHHHHHHHHH--SS---

Organism: Amblyomma americanum (NCBI:txid6943)

Sequence (182 aa):
MGRTIVCAGFVPNVRRGFLSTLRSLPIVRDYVREKMDNIALDVERSLNKCYADCRFILELPEKRWTPEAILEEMDRNDGLCPVKWKKGVVSGAIYTEHDSRLEAMMISVYERHLRSNPLHSDVFVGVRKMEAEVIRWCCNLFHGGPDSCGSMTSGGTESLILACKAHRDYGYFEKGIVYPEM

pLDDT: mean 87.44, std 15.65, range [29.06, 98.75]